Protein AF-A0A938QWW6-F1 (afdb_monomer)

Solvent-accessible surface area (backbone atoms only — not comparable to full-atom values): 6340 Å² total; per-residue (Å²): 90,54,30,43,31,40,43,86,91,42,80,44,62,39,37,46,46,67,54,58,85,91,48,40,60,87,80,38,59,50,35,16,35,21,96,85,28,74,26,78,40,65,67,55,9,35,54,70,57,69,30,48,76,81,39,59,20,37,68,69,51,74,54,69,50,81,55,83,92,39,83,44,59,39,43,30,25,38,31,88,82,66,73,69,48,50,39,25,40,41,95,90,44,76,29,66,38,70,66,52,44,46,69,77,55,66,66,76,79,87,125

Radius of gyration: 17.14 Å; Cα contacts (8 Å, |Δi|>4): 208; chains: 1; bounding box: 37×30×56 Å

Mean predicted aligned error: 4.86 Å

Secondary structure (DSSP, 8-state):
-EEEEEETTEEEEEEEE-PPTT--TTTS--EEEETTEEESSHHHHHHHTT-EEEEEEEEEEEEEEEETTEEEEEEEEE-SSSSS--EEEETTEEESSHHHHHHHSPPPP--

Nearest PDB structures (foldseek):
  7k7h-assembly1_B  TM=6.308E-01  e=5.335E+00  Salmonella enterica subsp. enterica serovar Typhi str. CT18
  8y0u-assembly1_5  TM=4.647E-01  e=1.970E+00  Saccharomyces cerevisiae
  8y0w-assembly1_5  TM=5.255E-01  e=3.426E+00  Homo sapiens
  4ldv-assembly1_A-2  TM=4.887E-01  e=5.959E+00  Arabidopsis thaliana
  6e7o-assembly1_A  TM=2.772E-01  e=6.657E+00  Homo sapiens

Foldseek 3Di:
DWKWFAAPNDIWIKDKDADDPPDHCVRPNIWIATPRQIGNDSVNNCVVSNTDPQFMWAWDDWDWDDDLNDIWTKTKTAGPPPRPAIWIDTPVGIDRDPVRVCVVDPHPDDD

Structure (mmCIF, N/CA/C/O backbone):
data_AF-A0A938QWW6-F1
#
_entry.id   AF-A0A938QWW6-F1
#
loop_
_atom_site.group_PDB
_atom_site.id
_atom_site.type_symbol
_atom_site.label_atom_id
_atom_site.label_alt_id
_atom_site.label_comp_id
_atom_site.label_asym_id
_atom_site.label_entity_id
_atom_site.label_seq_id
_atom_site.pdbx_PDB_ins_code
_atom_site.Cartn_x
_atom_site.Cartn_y
_atom_site.Cartn_z
_atom_site.occupancy
_atom_site.B_iso_or_equiv
_atom_site.auth_seq_id
_atom_site.auth_comp_id
_atom_site.auth_asym_id
_atom_site.auth_atom_id
_atom_site.pdbx_PDB_model_num
ATOM 1 N N . MET A 1 1 ? -7.517 5.997 6.812 1.00 86.94 1 MET A N 1
ATOM 2 C CA . MET A 1 1 ? -6.077 5.830 6.471 1.00 86.94 1 MET A CA 1
ATOM 3 C C . MET A 1 1 ? -5.879 4.471 5.803 1.00 86.94 1 MET A C 1
ATOM 5 O O . MET A 1 1 ? -6.762 3.639 5.949 1.00 86.94 1 MET A O 1
ATOM 9 N N . TRP A 1 2 ? -4.806 4.267 5.031 1.00 90.00 2 TRP A N 1
ATOM 10 C CA . TRP A 1 2 ? -4.626 3.083 4.179 1.00 90.00 2 TRP A CA 1
ATOM 11 C C . TRP A 1 2 ? -3.217 2.513 4.350 1.00 90.00 2 TRP A C 1
ATOM 13 O O . TRP A 1 2 ? -2.250 3.281 4.424 1.00 90.00 2 TRP A O 1
ATOM 23 N N . TRP A 1 3 ? -3.114 1.186 4.380 1.00 93.00 3 TRP A N 1
ATOM 24 C CA . TRP A 1 3 ? -1.856 0.443 4.430 1.00 93.00 3 TRP A CA 1
ATOM 25 C C . TRP A 1 3 ? -1.856 -0.665 3.390 1.00 93.00 3 TRP A C 1
ATOM 27 O O . TRP A 1 3 ? -2.910 -1.201 3.074 1.00 93.00 3 TRP A O 1
ATOM 37 N N . LEU A 1 4 ? -0.676 -1.021 2.904 1.00 93.88 4 LEU A N 1
ATOM 38 C CA . LEU A 1 4 ? -0.426 -2.172 2.055 1.00 93.88 4 LEU A CA 1
ATOM 39 C C . LEU A 1 4 ? 0.156 -3.305 2.906 1.00 93.88 4 LEU A C 1
ATOM 41 O O . LEU A 1 4 ? 1.102 -3.070 3.660 1.00 93.88 4 LEU A O 1
ATOM 45 N N . VAL A 1 5 ? -0.375 -4.512 2.764 1.00 92.81 5 VAL A N 1
ATOM 46 C CA . VAL A 1 5 ? 0.080 -5.722 3.464 1.00 92.81 5 VAL A CA 1
ATOM 47 C C . VAL A 1 5 ? 0.336 -6.845 2.462 1.00 92.81 5 VAL A C 1
ATOM 49 O O . VAL A 1 5 ? -0.289 -6.874 1.402 1.00 92.81 5 VAL A O 1
ATOM 52 N N . ASP A 1 6 ? 1.272 -7.741 2.776 1.00 89.25 6 ASP A N 1
ATOM 53 C CA . ASP A 1 6 ? 1.489 -8.973 2.014 1.00 89.25 6 ASP A CA 1
ATOM 54 C C . ASP A 1 6 ? 0.558 -10.092 2.518 1.00 89.25 6 ASP A C 1
ATOM 56 O O . ASP A 1 6 ? 0.607 -10.539 3.665 1.00 89.25 6 ASP A O 1
ATOM 60 N N . CYS A 1 7 ? -0.315 -10.544 1.633 1.00 89.00 7 CYS A N 1
ATOM 61 C CA . CYS A 1 7 ? -1.270 -11.616 1.825 1.00 89.00 7 CYS A CA 1
ATOM 62 C C . CYS A 1 7 ? -0.882 -12.800 0.932 1.00 89.00 7 CYS A C 1
ATOM 64 O O . CYS A 1 7 ? -1.429 -12.986 -0.155 1.00 89.00 7 CYS A O 1
ATOM 66 N N . ASN A 1 8 ? 0.050 -13.635 1.401 1.00 83.88 8 ASN A N 1
ATOM 67 C CA . ASN A 1 8 ? 0.474 -14.864 0.717 1.00 83.88 8 ASN A CA 1
ATOM 68 C C . ASN A 1 8 ? 1.042 -14.627 -0.700 1.00 83.88 8 ASN A C 1
ATOM 70 O O . ASN A 1 8 ? 0.746 -15.378 -1.632 1.00 83.88 8 ASN A O 1
ATOM 74 N N . GLY A 1 9 ? 1.873 -13.595 -0.867 1.00 82.06 9 GLY A N 1
ATOM 75 C CA . GLY A 1 9 ? 2.515 -13.255 -2.139 1.00 82.06 9 GLY A CA 1
ATOM 76 C C . GLY A 1 9 ? 1.681 -12.341 -3.039 1.00 82.06 9 GLY A C 1
ATOM 77 O O . GLY A 1 9 ? 2.066 -12.092 -4.183 1.00 82.06 9 GLY A O 1
ATOM 78 N N . ALA A 1 10 ? 0.554 -11.836 -2.538 1.00 87.50 10 ALA A N 1
ATOM 79 C CA . ALA A 1 10 ? -0.225 -10.767 -3.147 1.00 87.50 10 ALA A CA 1
ATOM 80 C C . ALA A 1 10 ? -0.272 -9.565 -2.199 1.00 87.50 10 ALA A C 1
ATOM 82 O O . ALA A 1 10 ? -0.242 -9.731 -0.986 1.00 87.50 10 ALA A O 1
ATOM 83 N N . PHE A 1 11 ? -0.355 -8.352 -2.741 1.00 90.94 11 PHE A N 1
ATOM 84 C CA . PHE A 1 11 ? -0.492 -7.154 -1.918 1.00 90.94 11 PHE A CA 1
ATOM 85 C C . PHE A 1 11 ? -1.950 -6.716 -1.834 1.00 90.94 11 PHE A C 1
ATOM 87 O O . PHE A 1 11 ? -2.580 -6.495 -2.868 1.00 90.94 11 PHE A O 1
ATOM 94 N N . ASP A 1 12 ? -2.438 -6.501 -0.616 1.00 93.62 12 ASP A N 1
ATOM 95 C CA . ASP A 1 12 ? -3.786 -6.000 -0.350 1.00 93.62 12 ASP A CA 1
ATOM 96 C C . ASP A 1 12 ? -3.772 -4.754 0.534 1.00 93.62 12 ASP A C 1
ATOM 98 O O . ASP A 1 12 ? -2.773 -4.420 1.176 1.00 93.62 12 ASP A O 1
ATOM 102 N N . GLU A 1 13 ? -4.893 -4.031 0.539 1.00 93.19 13 GLU A N 1
ATOM 103 C CA . GLU A 1 13 ? -5.033 -2.772 1.263 1.00 93.19 13 GLU A CA 1
ATOM 104 C C . GLU A 1 13 ? -5.870 -2.934 2.530 1.00 93.19 13 GLU A C 1
ATOM 106 O O . GLU A 1 13 ? -7.062 -3.228 2.459 1.00 93.19 13 GLU A O 1
ATOM 111 N N . VAL A 1 14 ? -5.274 -2.636 3.685 1.00 94.94 14 VAL A N 1
ATOM 112 C CA . VAL A 1 14 ? -6.025 -2.421 4.925 1.00 94.94 14 VAL A CA 1
ATOM 113 C C . VAL A 1 14 ? -6.513 -0.983 4.950 1.00 94.94 14 VAL A C 1
ATOM 115 O O . VAL A 1 14 ? -5.731 -0.046 4.752 1.00 94.94 14 VAL A O 1
ATOM 118 N N . ARG A 1 15 ? -7.794 -0.781 5.244 1.00 95.44 15 ARG A N 1
ATOM 119 C CA . ARG A 1 15 ? -8.422 0.543 5.282 1.00 95.44 15 ARG A CA 1
ATOM 120 C C . ARG A 1 15 ? -8.989 0.829 6.656 1.00 95.44 15 ARG A C 1
ATOM 122 O O . ARG A 1 15 ? -9.790 0.065 7.174 1.00 95.44 15 ARG A O 1
ATOM 129 N N . GLN A 1 16 ? -8.607 1.965 7.223 1.00 95.50 16 GLN A N 1
ATOM 130 C CA . GLN A 1 16 ? -9.248 2.528 8.405 1.00 95.50 16 GLN A CA 1
ATOM 131 C C . GLN A 1 16 ? -10.381 3.456 7.984 1.00 95.50 16 GLN A C 1
ATOM 133 O O . GLN A 1 16 ? -10.153 4.432 7.253 1.00 95.50 16 GLN A O 1
ATOM 138 N N . TYR A 1 17 ? -11.551 3.192 8.543 1.00 94.06 17 TYR A N 1
ATOM 139 C CA . TYR A 1 17 ? -12.746 4.009 8.460 1.00 94.06 17 TYR A CA 1
ATOM 140 C C . TYR A 1 17 ? -12.916 4.767 9.769 1.00 94.06 17 TYR A C 1
ATOM 142 O O . TYR A 1 17 ? -12.846 4.180 10.845 1.00 94.06 17 TYR A O 1
ATOM 150 N N . SER A 1 18 ? -13.125 6.074 9.665 1.00 92.81 18 SER A N 1
ATOM 151 C CA . SER A 1 18 ? -13.395 6.959 10.797 1.00 92.81 18 SER A CA 1
ATOM 152 C C . SER A 1 18 ? -14.802 7.536 10.652 1.00 92.81 18 SER A C 1
ATOM 154 O O . SER A 1 18 ? -15.277 7.687 9.519 1.00 92.81 18 SER A O 1
ATOM 156 N N . PRO A 1 19 ? -15.473 7.865 11.764 1.00 90.31 19 PRO A N 1
ATOM 157 C CA . PRO A 1 19 ? -16.781 8.494 11.712 1.00 90.31 19 PRO A CA 1
ATOM 158 C C . PRO A 1 19 ? -16.714 9.828 10.965 1.00 90.31 19 PRO A C 1
ATOM 160 O O . PRO A 1 19 ? -15.738 10.576 11.050 1.00 90.31 19 PRO A O 1
ATOM 163 N N . LEU A 1 20 ? -17.776 10.121 10.215 1.00 88.56 20 LEU A N 1
ATOM 164 C CA . LEU A 1 20 ? -17.968 11.418 9.578 1.00 88.56 20 LEU A CA 1
ATOM 165 C C . LEU A 1 20 ? -18.890 12.284 10.448 1.00 88.56 20 LEU A C 1
ATOM 167 O O . LEU A 1 20 ? -19.841 11.753 11.030 1.00 88.56 20 LEU A O 1
ATOM 171 N N . PRO A 1 21 ? -18.678 13.613 10.494 1.00 88.25 21 PRO A N 1
ATOM 172 C CA . PRO A 1 21 ? -19.579 14.517 11.197 1.00 88.25 21 PRO A CA 1
ATOM 173 C C . PRO A 1 21 ? -21.049 14.309 10.778 1.00 88.25 21 PRO A C 1
ATOM 175 O O . PRO A 1 21 ? -21.319 14.126 9.587 1.00 88.25 21 PRO A O 1
ATOM 178 N N . PRO A 1 22 ? -22.012 14.359 11.721 1.00 92.19 22 PRO A N 1
ATOM 179 C CA . PRO A 1 22 ? -21.860 14.795 13.113 1.00 92.19 22 PRO A CA 1
ATOM 180 C C . PRO A 1 22 ? -21.423 13.696 14.097 1.00 92.19 22 PRO A C 1
ATOM 182 O O . PRO A 1 22 ? -21.326 13.985 15.286 1.00 92.19 22 PRO A O 1
ATOM 185 N N . LEU A 1 23 ? -21.191 12.462 13.638 1.00 90.06 23 LEU A N 1
ATOM 186 C CA . LEU A 1 23 ? -20.773 11.362 14.509 1.00 90.06 23 LEU A CA 1
ATOM 187 C C . LEU A 1 23 ? -19.340 11.576 14.997 1.00 90.06 23 LEU A C 1
ATOM 189 O O . LEU A 1 23 ? -18.486 12.083 14.265 1.00 90.06 23 LEU A O 1
ATOM 193 N N . THR A 1 24 ? -19.086 11.164 16.232 1.00 91.50 24 THR A N 1
ATOM 194 C CA . THR A 1 24 ? -17.759 11.179 16.849 1.00 91.50 24 THR A CA 1
ATOM 195 C C . THR A 1 24 ? -17.234 9.760 17.051 1.00 91.50 24 THR A C 1
ATOM 197 O O . THR A 1 24 ? -17.987 8.790 16.952 1.00 91.50 24 THR A O 1
ATOM 200 N N . ASP A 1 25 ? -15.952 9.630 17.399 1.00 88.31 25 ASP A N 1
ATOM 201 C CA . ASP A 1 25 ? -15.342 8.337 17.749 1.00 88.31 25 ASP A CA 1
ATOM 202 C C . ASP A 1 25 ? -16.038 7.655 18.942 1.00 88.31 25 ASP A C 1
ATOM 204 O O . ASP A 1 25 ? -15.959 6.438 19.081 1.00 88.31 25 ASP A O 1
ATOM 208 N N . ALA A 1 26 ? -16.742 8.411 19.794 1.00 91.00 26 ALA A N 1
ATOM 209 C CA . ALA A 1 26 ? -17.532 7.845 20.885 1.00 91.00 26 ALA A CA 1
ATOM 210 C C . ALA A 1 26 ? -18.828 7.177 20.389 1.00 91.00 26 ALA A C 1
ATOM 212 O O . ALA A 1 26 ? -19.273 6.197 20.983 1.00 91.00 26 ALA A O 1
ATOM 213 N N . ASP A 1 27 ? -19.417 7.693 19.306 1.00 92.38 27 ASP A N 1
ATOM 214 C CA . ASP A 1 27 ? -20.654 7.170 18.714 1.00 92.38 27 ASP A CA 1
ATOM 215 C C . ASP A 1 27 ? -20.371 6.005 17.760 1.00 92.38 27 ASP A C 1
ATOM 217 O O . ASP A 1 27 ? -21.132 5.041 17.685 1.00 92.38 27 ASP A O 1
ATOM 221 N N . CYS A 1 28 ? -19.273 6.109 17.010 1.00 89.94 28 CYS A N 1
ATOM 222 C CA . CYS A 1 28 ? -18.838 5.119 16.039 1.00 89.94 28 CYS A CA 1
ATOM 223 C C . CYS A 1 28 ? -17.304 5.085 16.020 1.00 89.94 28 CYS A C 1
ATOM 225 O O . CYS A 1 28 ? -16.691 5.825 15.247 1.00 89.94 28 CYS A O 1
ATOM 227 N N . PRO A 1 29 ? -16.679 4.240 16.860 1.00 91.81 29 PRO A N 1
ATOM 228 C CA . PRO A 1 29 ? -15.231 4.101 16.886 1.00 91.81 29 PRO A CA 1
ATOM 229 C C . PRO A 1 29 ? -14.678 3.756 15.499 1.00 91.81 29 PRO A C 1
ATOM 231 O O . PRO A 1 29 ? -15.344 3.044 14.736 1.00 91.81 29 PRO A O 1
ATOM 234 N N . PRO A 1 30 ? -13.461 4.216 15.160 1.00 94.12 30 PRO A N 1
ATOM 235 C CA . PRO A 1 30 ? -12.815 3.800 13.932 1.00 94.12 30 PRO A CA 1
ATOM 236 C C . PRO A 1 30 ? -12.687 2.279 13.859 1.00 94.12 30 PRO A C 1
ATOM 238 O O . PRO A 1 30 ? -12.398 1.623 14.859 1.00 94.12 30 PRO A O 1
ATOM 241 N N . TYR A 1 31 ? -12.853 1.730 12.663 1.00 95.44 31 TYR A N 1
ATOM 242 C CA . TYR A 1 31 ? -12.658 0.308 12.403 1.00 95.44 31 TYR A CA 1
ATOM 243 C C . TYR A 1 31 ? -11.776 0.111 11.176 1.00 95.44 31 TYR A C 1
ATOM 245 O O . TYR A 1 31 ? -11.581 1.020 10.364 1.00 95.44 31 TYR A O 1
ATOM 253 N N . TYR A 1 32 ? -11.231 -1.090 11.060 1.00 96.75 32 TYR A N 1
ATOM 254 C CA . TYR A 1 32 ? -10.325 -1.494 10.001 1.00 96.75 32 TYR A CA 1
ATOM 255 C C . TYR A 1 32 ? -10.977 -2.585 9.167 1.00 96.75 32 TYR A C 1
ATOM 257 O O . TYR A 1 32 ? -11.693 -3.430 9.699 1.00 96.75 32 TYR A O 1
ATOM 265 N N . GLU A 1 33 ? -10.734 -2.547 7.865 1.00 96.69 33 GLU A N 1
ATOM 266 C CA . GLU A 1 33 ? -11.22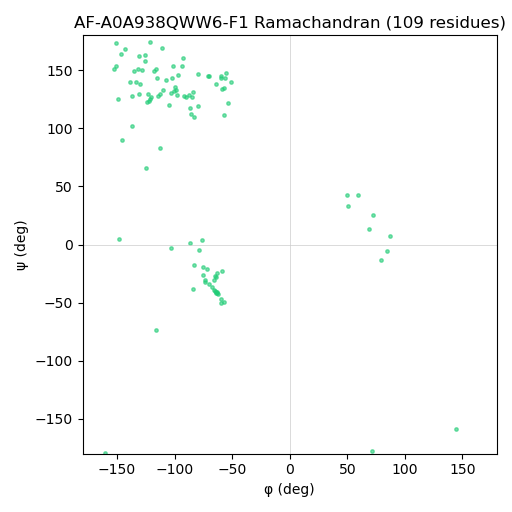1 -3.534 6.912 1.00 96.69 33 GLU A CA 1
ATOM 267 C C . GLU A 1 33 ? -10.075 -4.034 6.038 1.00 96.69 33 GLU A C 1
ATOM 269 O O . GLU A 1 33 ? -9.234 -3.242 5.603 1.00 96.69 33 GLU A O 1
ATOM 274 N N . LEU A 1 34 ? -10.057 -5.343 5.800 1.00 95.88 34 LEU A N 1
ATOM 275 C CA . LEU A 1 34 ? -9.196 -6.006 4.828 1.00 95.88 34 LEU A CA 1
ATOM 276 C C . LEU A 1 34 ? -9.916 -7.245 4.288 1.00 95.88 34 LEU A C 1
ATOM 278 O O . LEU A 1 34 ? -10.310 -8.107 5.068 1.00 95.88 34 LEU A O 1
ATOM 282 N N . GLN A 1 35 ? -10.068 -7.354 2.965 1.00 93.31 35 GLN A N 1
ATOM 283 C CA . GLN A 1 35 ? -10.706 -8.505 2.301 1.00 93.31 35 GLN A CA 1
ATOM 284 C C . GLN A 1 35 ? -12.088 -8.889 2.891 1.00 93.31 35 GLN A C 1
ATOM 286 O O . GLN A 1 35 ? -12.475 -10.056 2.922 1.00 93.31 35 GLN A O 1
ATOM 291 N N . GLY A 1 36 ? -12.855 -7.910 3.373 1.00 92.31 36 GLY A N 1
ATOM 292 C CA . GLY A 1 36 ? -14.153 -8.093 4.025 1.00 92.31 36 GLY A CA 1
ATOM 293 C C . GLY A 1 36 ? -14.094 -8.409 5.525 1.00 92.31 36 GLY A C 1
ATOM 294 O O . GLY A 1 36 ? -15.144 -8.438 6.171 1.00 92.31 36 GLY A O 1
ATOM 295 N N . ALA A 1 37 ? -12.909 -8.613 6.105 1.00 93.69 37 ALA A N 1
ATOM 296 C CA . ALA A 1 37 ? -12.733 -8.781 7.542 1.00 93.69 37 ALA A CA 1
ATOM 297 C C . ALA A 1 37 ? -12.742 -7.416 8.243 1.00 93.69 37 ALA A C 1
ATOM 299 O O . ALA A 1 37 ? -11.890 -6.572 7.975 1.00 93.69 37 ALA A O 1
ATOM 300 N N . LEU A 1 38 ? -13.702 -7.208 9.149 1.00 95.56 38 LEU A N 1
ATOM 301 C CA . LEU A 1 38 ? -13.826 -5.990 9.953 1.00 95.56 38 LEU A CA 1
ATOM 302 C C . LEU A 1 38 ? -13.240 -6.206 11.350 1.00 95.56 38 LEU A C 1
ATOM 304 O O . LEU A 1 38 ? -13.575 -7.194 12.006 1.00 95.56 38 LEU A O 1
ATOM 308 N N . ALA A 1 39 ? -12.423 -5.268 11.829 1.00 96.56 39 ALA A N 1
ATOM 309 C CA . ALA A 1 39 ? -11.824 -5.337 13.161 1.00 96.56 39 ALA A CA 1
ATOM 310 C C . ALA A 1 39 ? -11.644 -3.961 13.820 1.00 96.56 39 ALA A C 1
ATOM 312 O O . ALA A 1 39 ? -11.694 -2.920 13.162 1.00 96.56 39 ALA A O 1
ATOM 313 N N . ALA A 1 40 ? -11.421 -3.956 15.137 1.00 95.06 40 ALA A N 1
ATOM 314 C CA . ALA A 1 40 ? -11.183 -2.733 15.905 1.00 95.06 40 ALA A CA 1
ATOM 315 C C . ALA A 1 40 ? -9.767 -2.180 15.687 1.00 95.06 40 ALA A C 1
ATOM 317 O O . ALA A 1 40 ? -9.539 -0.976 15.806 1.00 95.06 40 ALA A O 1
ATOM 318 N N . THR A 1 41 ? -8.815 -3.046 15.340 1.00 94.44 41 THR A N 1
ATOM 319 C CA . THR A 1 41 ? -7.428 -2.667 15.062 1.00 94.44 41 THR A CA 1
ATOM 320 C C . THR A 1 41 ? -6.968 -3.152 13.689 1.00 94.44 41 THR A C 1
ATOM 322 O O . THR A 1 41 ? -7.511 -4.100 13.120 1.00 94.44 41 THR A O 1
ATOM 325 N N . ARG A 1 42 ? -5.929 -2.498 13.156 1.00 93.38 42 ARG A N 1
ATOM 326 C CA . ARG A 1 42 ? -5.291 -2.871 11.887 1.00 93.38 42 ARG A CA 1
ATOM 327 C C . ARG A 1 42 ? -4.797 -4.318 11.910 1.00 93.38 42 ARG A C 1
ATOM 329 O O . ARG A 1 42 ? -5.071 -5.070 10.983 1.00 93.38 42 ARG A O 1
ATOM 336 N N . ASP A 1 43 ? -4.076 -4.689 12.962 1.00 92.88 43 ASP A N 1
ATOM 337 C CA . ASP A 1 43 ? -3.400 -5.985 13.038 1.00 92.88 43 ASP A CA 1
ATOM 338 C C . ASP A 1 43 ? -4.411 -7.132 13.196 1.00 92.88 43 ASP A C 1
ATOM 340 O O . ASP A 1 43 ? -4.238 -8.191 12.600 1.00 92.88 43 ASP A O 1
ATOM 344 N N . GLU A 1 44 ? -5.525 -6.905 13.902 1.00 95.06 44 GLU A N 1
ATOM 345 C CA . GLU A 1 44 ? -6.636 -7.864 13.945 1.00 95.06 44 GLU A CA 1
ATOM 346 C C . GLU A 1 44 ? -7.269 -8.078 12.565 1.00 95.06 44 GLU A C 1
ATOM 348 O O . GLU A 1 44 ? -7.567 -9.218 12.217 1.00 95.06 44 GLU A O 1
ATOM 353 N N . ALA A 1 45 ? -7.449 -7.020 11.762 1.00 95.44 45 ALA A N 1
ATOM 354 C CA . ALA A 1 45 ? -7.974 -7.155 10.400 1.00 95.44 45 ALA A CA 1
ATOM 355 C C . ALA A 1 45 ? -7.020 -7.969 9.507 1.00 95.44 45 ALA A C 1
ATOM 357 O O . ALA A 1 45 ? -7.468 -8.836 8.759 1.00 95.44 45 ALA A O 1
ATOM 358 N N . ILE A 1 46 ? -5.706 -7.741 9.634 1.00 93.81 46 ILE A N 1
ATOM 359 C CA . ILE A 1 46 ? -4.657 -8.495 8.926 1.00 93.81 46 ILE A CA 1
ATOM 360 C C . ILE A 1 46 ? -4.714 -9.985 9.275 1.00 93.81 46 ILE A C 1
ATOM 362 O O . ILE A 1 46 ? -4.766 -10.832 8.382 1.00 93.81 46 ILE A O 1
ATOM 366 N N . VAL A 1 47 ? -4.750 -10.307 10.571 1.00 93.56 47 VAL A N 1
ATOM 367 C CA . VAL A 1 47 ? -4.820 -11.694 11.049 1.00 93.56 47 VAL A CA 1
ATOM 368 C C . VAL A 1 47 ? -6.129 -12.359 10.617 1.00 93.56 47 VAL A C 1
ATOM 370 O O . VAL A 1 47 ? -6.114 -13.507 10.175 1.00 93.56 47 VAL A O 1
ATOM 373 N N . ALA A 1 48 ? -7.257 -11.649 10.700 1.00 93.00 48 ALA A N 1
ATOM 374 C CA . ALA A 1 48 ? -8.564 -12.171 10.307 1.00 93.00 48 ALA A CA 1
ATOM 375 C C . ALA A 1 48 ? -8.668 -12.464 8.800 1.00 93.00 48 ALA A C 1
ATOM 377 O O . ALA A 1 48 ? -9.362 -13.404 8.416 1.00 93.00 48 ALA A O 1
ATOM 378 N N . ALA A 1 49 ? -7.954 -11.709 7.961 1.00 91.31 49 ALA A N 1
ATOM 379 C CA . ALA A 1 49 ? -7.846 -11.966 6.524 1.00 91.31 49 ALA A CA 1
ATOM 380 C C . ALA A 1 49 ? -6.845 -13.088 6.171 1.00 91.31 49 ALA A C 1
ATOM 382 O O . ALA A 1 49 ? -6.733 -13.474 5.011 1.00 91.31 49 ALA A O 1
ATOM 383 N N . GLY A 1 50 ? -6.114 -13.636 7.151 1.00 90.69 50 GLY A N 1
ATOM 384 C CA . GLY A 1 50 ? -5.117 -14.686 6.915 1.00 90.69 50 GLY A CA 1
ATOM 385 C C . GLY A 1 50 ? -3.849 -14.190 6.212 1.00 90.69 50 GLY A C 1
ATOM 386 O O . GLY A 1 50 ? -3.184 -14.969 5.524 1.00 90.69 50 GLY A O 1
ATOM 387 N N . CYS A 1 51 ? -3.533 -12.903 6.361 1.00 90.38 51 CYS A N 1
ATOM 388 C CA . CYS A 1 51 ? -2.346 -12.279 5.788 1.00 90.38 51 CYS A CA 1
ATOM 389 C C . CYS A 1 51 ? -1.164 -12.298 6.762 1.00 90.38 51 CYS A C 1
ATOM 391 O O . CYS A 1 51 ? -1.341 -12.425 7.977 1.00 90.38 51 CYS A O 1
ATOM 393 N N . ASP A 1 52 ? 0.048 -12.136 6.227 1.00 80.94 52 ASP A N 1
ATOM 394 C CA . ASP A 1 52 ? 1.246 -11.994 7.044 1.00 80.94 52 ASP A CA 1
ATOM 395 C C . ASP A 1 52 ? 1.424 -10.524 7.449 1.00 80.94 52 ASP A C 1
ATOM 397 O O . ASP A 1 52 ? 1.688 -9.643 6.631 1.00 80.94 52 ASP A O 1
ATOM 401 N N . GLY A 1 53 ? 1.274 -10.251 8.745 1.00 82.75 53 GLY A N 1
ATOM 402 C CA . GLY A 1 53 ? 1.485 -8.925 9.324 1.00 82.75 53 GLY A CA 1
ATOM 403 C C . GLY A 1 53 ? 2.954 -8.537 9.493 1.00 82.75 53 GLY A C 1
ATOM 404 O O . GLY A 1 53 ? 3.222 -7.473 10.044 1.00 82.75 53 GLY A O 1
ATOM 405 N N . SER A 1 54 ? 3.905 -9.368 9.050 1.00 83.56 54 SER A N 1
ATOM 406 C CA . SER A 1 54 ? 5.344 -9.086 9.144 1.00 83.56 54 SER A CA 1
ATOM 407 C C . SER A 1 54 ? 5.777 -7.854 8.347 1.00 83.56 54 SER A C 1
ATOM 409 O O . SER A 1 54 ? 6.788 -7.230 8.669 1.00 83.56 54 SER A O 1
ATOM 411 N N . CYS A 1 55 ? 5.008 -7.488 7.318 1.00 86.94 55 CYS A N 1
ATOM 412 C CA . CYS A 1 55 ? 5.320 -6.381 6.435 1.00 86.94 55 CYS A CA 1
ATOM 413 C C . CYS A 1 55 ? 4.075 -5.543 6.132 1.00 86.94 55 CYS A C 1
ATOM 415 O O . CYS A 1 55 ? 3.250 -5.884 5.281 1.00 86.94 55 CYS A O 1
ATOM 417 N N .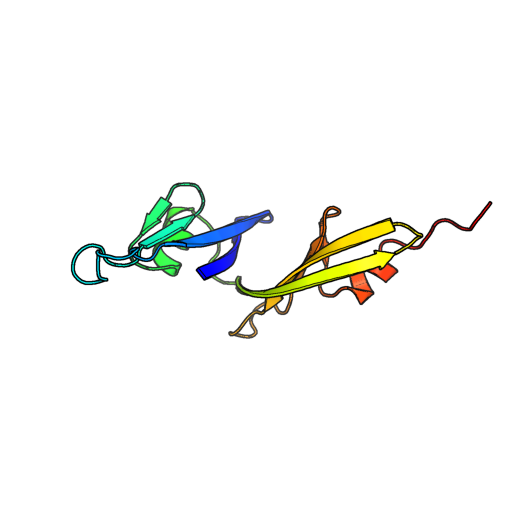 VAL A 1 56 ? 3.973 -4.402 6.812 1.00 91.19 56 VAL A N 1
ATOM 418 C CA . VAL A 1 56 ? 2.870 -3.451 6.660 1.00 91.19 56 VAL A CA 1
ATOM 419 C C . VAL A 1 56 ? 3.436 -2.093 6.271 1.00 91.19 56 VAL A C 1
ATOM 421 O O . VAL A 1 56 ? 4.250 -1.519 6.986 1.00 91.19 56 VAL A O 1
ATOM 424 N N . ARG A 1 57 ? 2.983 -1.548 5.141 1.00 92.94 57 ARG A N 1
ATOM 425 C CA . ARG A 1 57 ? 3.454 -0.260 4.619 1.00 92.94 57 ARG A CA 1
ATOM 426 C C . ARG A 1 57 ? 2.337 0.765 4.644 1.00 92.94 57 ARG A C 1
ATOM 428 O O . ARG A 1 57 ? 1.262 0.522 4.108 1.00 92.94 57 ARG A O 1
ATOM 435 N N . ARG A 1 58 ? 2.565 1.934 5.225 1.00 93.00 58 ARG A N 1
ATOM 436 C CA . ARG A 1 58 ? 1.615 3.048 5.195 1.00 93.00 58 ARG A CA 1
ATOM 437 C C . ARG A 1 58 ? 1.700 3.772 3.856 1.00 93.00 58 ARG A C 1
ATOM 439 O O . ARG A 1 58 ? 2.776 3.884 3.273 1.00 93.00 58 ARG A O 1
ATOM 446 N N . VAL A 1 59 ? 0.574 4.294 3.370 1.00 92.06 59 VAL A N 1
ATOM 447 C CA . VAL A 1 59 ? 0.596 5.178 2.197 1.00 92.06 59 VAL A CA 1
ATOM 448 C C . VAL A 1 59 ? 1.486 6.399 2.467 1.00 92.06 59 VAL A C 1
ATOM 450 O O . VAL A 1 59 ? 1.400 7.022 3.529 1.00 92.06 59 VAL A O 1
ATOM 453 N N . ASP A 1 60 ? 2.349 6.724 1.510 1.00 93.12 60 ASP A N 1
ATOM 454 C CA . ASP A 1 60 ? 3.303 7.827 1.612 1.00 93.12 60 ASP A CA 1
ATOM 455 C C . ASP A 1 60 ? 3.017 8.900 0.563 1.00 93.12 60 ASP A C 1
ATOM 457 O O . ASP A 1 60 ? 2.461 9.953 0.870 1.00 93.12 60 ASP A O 1
ATOM 461 N N . THR A 1 61 ? 3.344 8.606 -0.695 1.00 92.81 61 THR A N 1
ATOM 462 C CA . THR A 1 61 ? 3.283 9.578 -1.785 1.00 92.81 61 THR A CA 1
ATOM 463 C C . THR A 1 61 ? 2.549 8.981 -2.971 1.00 92.81 61 THR A C 1
ATOM 465 O O . THR A 1 61 ? 2.926 7.918 -3.452 1.00 92.81 61 THR A O 1
ATOM 468 N N . ALA A 1 62 ? 1.565 9.703 -3.499 1.00 94.69 62 ALA A N 1
ATOM 469 C CA . ALA A 1 62 ? 0.947 9.407 -4.786 1.00 94.69 62 ALA A CA 1
ATOM 470 C C . ALA A 1 62 ? 1.385 10.447 -5.820 1.00 94.69 62 ALA A C 1
ATOM 472 O O . ALA A 1 62 ? 1.517 11.636 -5.511 1.00 94.69 62 ALA A O 1
ATOM 473 N N . GLY A 1 63 ? 1.621 10.018 -7.054 1.00 96.25 63 GLY A N 1
ATOM 474 C CA . GLY A 1 63 ? 2.177 10.893 -8.072 1.00 96.25 63 GLY A CA 1
ATOM 475 C C . GLY A 1 63 ? 1.962 10.410 -9.493 1.00 96.25 63 GLY A C 1
ATOM 476 O O . GLY A 1 63 ? 1.331 9.394 -9.772 1.00 96.25 63 GLY A O 1
ATOM 477 N N . SER A 1 64 ? 2.480 11.195 -10.433 1.00 97.12 64 SER A N 1
ATOM 478 C CA . SER A 1 64 ? 2.552 10.784 -11.830 1.00 97.12 64 SER A CA 1
ATOM 479 C C . SER A 1 64 ? 3.708 11.470 -12.542 1.00 97.12 64 SER A C 1
ATOM 481 O O . SER A 1 64 ? 4.062 12.598 -12.205 1.00 97.12 64 SER A O 1
ATOM 483 N N . PHE A 1 65 ? 4.265 10.811 -13.551 1.00 95.19 65 PHE A N 1
ATOM 484 C CA . PHE A 1 65 ? 5.367 11.326 -14.363 1.00 95.19 65 PHE A CA 1
ATOM 485 C C . PHE A 1 65 ? 5.201 10.905 -15.829 1.00 95.19 65 PHE A C 1
ATOM 487 O O . PHE A 1 65 ? 4.325 10.101 -16.157 1.00 95.19 65 PHE A O 1
ATOM 494 N N . ARG A 1 66 ? 5.989 11.492 -16.739 1.00 95.69 66 ARG A N 1
ATOM 495 C CA . ARG A 1 66 ? 6.021 11.064 -18.146 1.00 95.69 66 ARG A CA 1
ATOM 496 C C . ARG A 1 66 ? 7.117 10.021 -18.347 1.00 95.69 66 ARG A C 1
ATOM 498 O O . ARG A 1 66 ? 8.267 10.296 -18.032 1.00 95.69 66 ARG A O 1
ATOM 505 N N . HIS A 1 67 ? 6.756 8.886 -18.938 1.00 94.75 67 HIS A N 1
ATOM 506 C CA . HIS A 1 67 ? 7.667 7.814 -19.337 1.00 94.75 67 HIS A CA 1
ATOM 507 C C . HIS A 1 67 ? 7.285 7.313 -20.728 1.00 94.75 67 HIS A C 1
ATOM 509 O O . HIS A 1 67 ? 6.114 7.018 -20.976 1.00 94.75 67 HIS A O 1
ATOM 515 N N . CYS A 1 68 ? 8.249 7.271 -21.650 1.00 93.50 68 CYS A N 1
ATOM 516 C CA . CYS A 1 68 ? 8.041 6.868 -23.049 1.00 93.50 68 CYS A CA 1
ATOM 517 C C . CYS A 1 68 ? 6.860 7.584 -23.738 1.00 93.50 68 CYS A C 1
ATOM 519 O O . CYS A 1 68 ? 6.033 6.968 -24.404 1.00 93.50 68 CYS A O 1
ATOM 521 N N . GLY A 1 69 ? 6.726 8.896 -23.518 1.00 93.94 69 GLY A N 1
ATOM 522 C CA . GLY A 1 69 ? 5.659 9.721 -24.102 1.00 93.94 69 GLY A CA 1
ATOM 523 C C . GLY A 1 69 ? 4.289 9.628 -23.410 1.00 93.94 69 GLY A C 1
ATOM 524 O O . GLY A 1 69 ? 3.456 10.513 -23.616 1.00 93.94 69 GLY A O 1
ATOM 525 N N . ALA A 1 70 ? 4.068 8.645 -22.533 1.00 93.50 70 ALA A N 1
ATOM 526 C CA . ALA A 1 70 ? 2.820 8.452 -21.795 1.00 93.50 70 ALA A CA 1
ATOM 527 C C . ALA A 1 70 ? 2.917 8.957 -20.345 1.00 93.50 70 ALA A C 1
ATOM 529 O O . ALA A 1 70 ? 3.996 8.991 -19.755 1.00 93.50 70 ALA A O 1
ATOM 530 N N . ARG A 1 71 ? 1.782 9.349 -19.747 1.00 96.25 71 ARG A N 1
ATOM 531 C CA . ARG A 1 71 ? 1.704 9.667 -18.311 1.00 96.25 71 ARG A CA 1
ATOM 532 C C . ARG A 1 71 ? 1.486 8.375 -17.523 1.00 96.25 71 ARG A C 1
ATOM 534 O O . ARG A 1 71 ? 0.546 7.645 -17.816 1.00 96.25 71 ARG A O 1
ATOM 541 N N . ARG A 1 72 ? 2.328 8.121 -16.524 1.00 96.19 72 ARG A N 1
ATOM 542 C CA . ARG A 1 72 ? 2.244 6.975 -15.608 1.00 96.19 72 ARG A CA 1
ATOM 543 C C . ARG A 1 72 ? 1.920 7.480 -14.208 1.00 96.19 72 ARG A C 1
ATOM 545 O O . ARG A 1 72 ? 2.552 8.435 -13.759 1.00 96.19 72 ARG A O 1
ATOM 552 N N . GLY A 1 73 ? 0.914 6.894 -13.567 1.00 97.12 73 GLY A N 1
ATOM 553 C CA . GLY A 1 73 ? 0.576 7.145 -12.164 1.00 97.12 73 GLY A CA 1
ATOM 554 C C . GLY A 1 73 ? 1.252 6.125 -11.255 1.00 97.12 73 GLY A C 1
ATOM 555 O O . GLY A 1 73 ? 1.552 5.021 -11.706 1.00 97.12 73 GLY A O 1
ATOM 556 N N . PHE A 1 74 ? 1.491 6.502 -10.004 1.00 96.94 74 PHE A N 1
ATOM 557 C CA . PHE A 1 74 ? 2.027 5.597 -8.997 1.00 96.94 74 PHE A CA 1
ATOM 558 C C . PHE A 1 74 ? 1.572 5.975 -7.590 1.00 96.94 74 PHE A C 1
ATOM 560 O O . PHE A 1 74 ? 1.358 7.154 -7.303 1.00 96.94 74 PHE A O 1
ATOM 567 N N . ASP A 1 75 ? 1.525 4.974 -6.717 1.00 96.12 75 ASP A N 1
ATOM 568 C CA . ASP A 1 75 ? 1.338 5.130 -5.276 1.00 96.12 75 ASP A CA 1
ATOM 569 C C . ASP A 1 75 ? 2.504 4.459 -4.557 1.00 96.12 75 ASP A C 1
ATOM 571 O O . ASP A 1 75 ? 2.750 3.272 -4.749 1.00 96.12 75 ASP A O 1
ATOM 575 N N . CYS A 1 76 ? 3.236 5.198 -3.737 1.00 95.50 76 CYS A N 1
ATOM 576 C CA . CYS A 1 76 ? 4.309 4.664 -2.918 1.00 95.50 76 CYS A CA 1
ATOM 577 C C . CYS A 1 76 ? 3.865 4.503 -1.470 1.00 95.50 76 CYS A C 1
ATOM 579 O O . CYS A 1 76 ? 3.151 5.336 -0.909 1.00 95.50 76 CYS A O 1
ATOM 581 N N . TYR A 1 77 ? 4.364 3.434 -0.871 1.00 94.88 77 TYR A N 1
ATOM 582 C CA . TYR A 1 77 ? 4.083 3.009 0.480 1.00 94.88 77 TYR A CA 1
ATOM 583 C C . TYR A 1 77 ? 5.407 2.908 1.229 1.00 94.88 77 TYR A C 1
ATOM 585 O O . TYR A 1 77 ? 6.364 2.299 0.736 1.00 94.88 77 TYR A O 1
ATOM 593 N N . LEU A 1 78 ? 5.461 3.531 2.400 1.00 92.00 78 LEU A N 1
ATOM 594 C CA . LEU A 1 78 ? 6.605 3.480 3.293 1.00 92.00 78 LEU A CA 1
ATOM 595 C C . LEU A 1 78 ? 6.342 2.473 4.395 1.00 92.00 78 LEU A C 1
ATOM 597 O O . LEU A 1 78 ? 5.275 2.428 5.001 1.00 92.00 78 LEU A O 1
ATOM 601 N N . ASP A 1 79 ? 7.355 1.676 4.645 1.00 87.00 79 ASP A N 1
ATOM 602 C CA . ASP A 1 79 ? 7.444 0.862 5.832 1.00 87.00 79 ASP A CA 1
ATOM 603 C C . ASP A 1 79 ? 7.993 1.728 6.972 1.00 87.00 79 ASP A C 1
ATOM 605 O O . ASP A 1 79 ? 9.154 2.142 6.935 1.00 87.00 79 ASP A O 1
ATOM 609 N N . ASP A 1 80 ? 7.136 2.046 7.941 1.00 73.81 80 ASP A N 1
ATOM 610 C CA . ASP A 1 80 ? 7.519 2.858 9.099 1.00 73.81 80 ASP A CA 1
ATOM 611 C C . ASP A 1 80 ? 8.429 2.056 10.068 1.00 73.81 80 ASP A C 1
ATOM 613 O O . ASP A 1 80 ? 9.203 2.660 10.813 1.00 73.81 80 ASP A O 1
ATOM 617 N N . ASP A 1 81 ? 8.397 0.715 10.015 1.00 77.06 81 ASP A N 1
ATOM 618 C CA . ASP A 1 81 ? 9.079 -0.199 10.950 1.00 77.06 81 ASP A CA 1
ATOM 619 C C . ASP A 1 81 ? 10.372 -0.824 10.373 1.00 77.06 81 ASP A C 1
ATOM 621 O O . ASP A 1 81 ? 11.091 -1.560 11.061 1.00 77.06 81 ASP A O 1
ATOM 625 N N . GLY A 1 82 ? 10.693 -0.531 9.108 1.00 75.69 82 GLY A N 1
ATOM 626 C CA . GLY A 1 82 ? 11.936 -0.918 8.425 1.00 75.69 82 GLY A CA 1
ATOM 627 C C . GLY A 1 82 ? 12.112 -2.417 8.125 1.00 75.69 82 GLY A C 1
ATOM 628 O O . GLY A 1 82 ? 13.223 -2.837 7.802 1.00 75.69 82 GLY A O 1
ATOM 629 N N . GLN A 1 83 ? 11.056 -3.223 8.232 1.00 76.94 83 GLN A N 1
ATOM 630 C CA . GLN A 1 83 ? 11.039 -4.670 7.985 1.00 76.94 83 GLN A CA 1
ATOM 631 C C . GLN A 1 83 ? 11.114 -5.084 6.505 1.00 76.94 83 GLN A C 1
ATOM 633 O O . GLN A 1 83 ? 11.631 -6.151 6.180 1.00 76.94 83 GLN A O 1
ATOM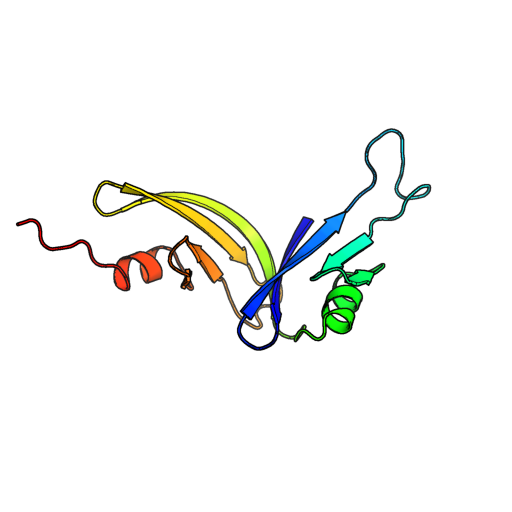 638 N N . CYS A 1 84 ? 10.585 -4.283 5.588 1.00 85.19 84 CYS A N 1
ATOM 639 C CA . CYS A 1 84 ? 10.381 -4.666 4.196 1.00 85.19 84 CYS A CA 1
ATOM 640 C C . CYS A 1 84 ? 10.493 -3.516 3.184 1.00 85.19 84 CYS A C 1
ATOM 642 O O . CYS A 1 84 ? 10.287 -3.725 1.983 1.00 85.19 84 CYS A O 1
ATOM 644 N N . GLY A 1 85 ? 10.855 -2.318 3.646 1.00 88.62 85 GLY A N 1
ATOM 645 C CA . GLY A 1 85 ? 11.263 -1.198 2.803 1.00 88.62 85 GLY A CA 1
ATOM 646 C C . GLY A 1 85 ? 10.127 -0.552 2.007 1.00 88.62 85 GLY A C 1
ATOM 647 O O . GLY A 1 85 ? 8.955 -0.913 2.115 1.00 88.62 85 GLY A O 1
ATOM 648 N N . ARG A 1 86 ? 10.484 0.443 1.191 1.00 92.06 86 ARG A N 1
ATOM 649 C CA . ARG A 1 86 ? 9.538 1.163 0.330 1.00 92.06 86 ARG A CA 1
ATOM 650 C C . ARG A 1 86 ? 9.063 0.278 -0.821 1.00 92.06 86 ARG A C 1
ATOM 652 O O . ARG A 1 86 ? 9.838 -0.493 -1.380 1.00 92.06 86 ARG A O 1
ATOM 659 N N . LEU A 1 87 ? 7.805 0.452 -1.209 1.00 94.81 87 LEU A N 1
ATOM 660 C CA . LEU A 1 87 ? 7.246 -0.158 -2.410 1.00 94.81 87 LEU A CA 1
ATOM 661 C C . LEU A 1 87 ? 6.359 0.846 -3.140 1.00 94.81 87 LEU A C 1
ATOM 663 O O . LEU A 1 87 ? 5.614 1.585 -2.507 1.00 94.81 87 LEU A O 1
ATOM 667 N N . CYS A 1 88 ? 6.421 0.874 -4.462 1.00 96.12 88 CYS A N 1
ATOM 668 C CA . CYS A 1 88 ? 5.621 1.736 -5.316 1.00 96.12 88 CYS A CA 1
ATOM 669 C C . CYS A 1 88 ? 4.791 0.883 -6.279 1.00 96.12 88 C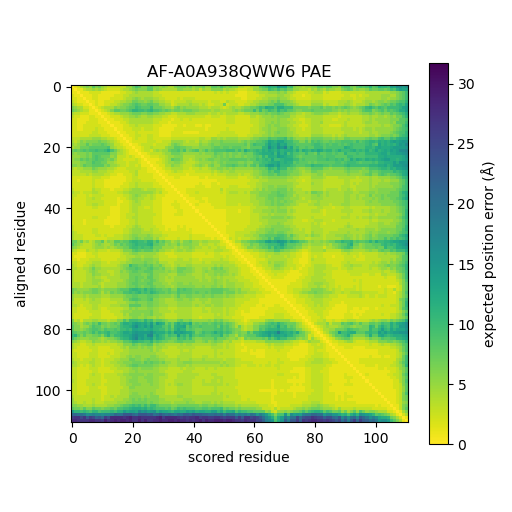YS A C 1
ATOM 671 O O . CYS A 1 88 ? 5.323 0.043 -7.004 1.00 96.12 88 CYS A O 1
ATOM 673 N N . ARG A 1 89 ? 3.477 1.099 -6.268 1.00 96.38 89 ARG A N 1
ATOM 674 C CA . ARG A 1 89 ? 2.498 0.476 -7.155 1.00 96.38 89 ARG A CA 1
ATOM 675 C C . ARG A 1 89 ? 2.369 1.287 -8.436 1.00 96.38 89 ARG A C 1
ATOM 677 O O . ARG A 1 89 ? 2.086 2.481 -8.383 1.00 96.38 89 ARG A O 1
ATOM 684 N N . PHE A 1 90 ? 2.494 0.606 -9.563 1.00 96.19 90 PHE A N 1
ATOM 685 C CA . PHE A 1 90 ? 2.205 1.080 -10.913 1.00 96.19 90 PHE A CA 1
ATOM 686 C C . PHE A 1 90 ? 1.134 0.170 -11.529 1.00 96.19 90 PHE A C 1
ATOM 688 O O . PHE A 1 90 ? 0.760 -0.847 -10.943 1.00 96.19 90 PHE A O 1
ATOM 695 N N . ALA A 1 91 ? 0.640 0.504 -12.721 1.00 94.44 91 ALA A N 1
ATOM 696 C CA . ALA A 1 91 ? -0.316 -0.359 -13.421 1.00 94.44 91 ALA A CA 1
ATOM 697 C C . ALA A 1 91 ? 0.308 -1.712 -13.815 1.00 94.44 91 ALA A C 1
ATOM 699 O O . ALA A 1 91 ? -0.389 -2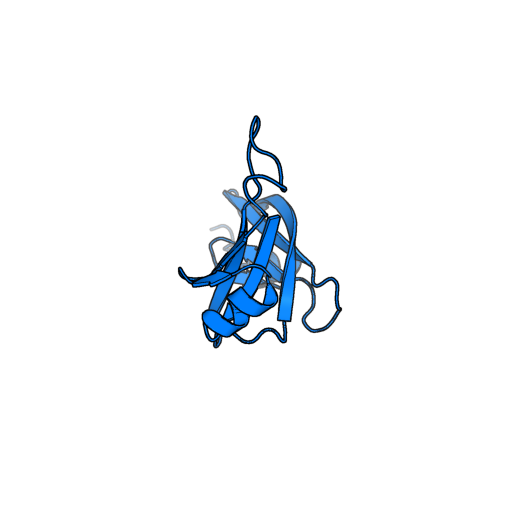.713 -13.944 1.00 94.44 91 ALA A O 1
ATOM 700 N N . GLU A 1 92 ? 1.625 -1.721 -14.006 1.00 94.69 92 GLU A N 1
ATOM 701 C CA . GLU A 1 92 ? 2.431 -2.860 -14.424 1.00 94.69 92 GLU A CA 1
ATOM 702 C C . GLU A 1 92 ? 2.826 -3.777 -13.255 1.00 94.69 92 GLU A C 1
ATOM 704 O O . GLU A 1 92 ? 3.205 -4.924 -13.481 1.00 94.69 92 GLU A O 1
ATOM 709 N N . GLY A 1 93 ? 2.735 -3.296 -12.013 1.00 95.00 93 GLY A N 1
ATOM 710 C CA . GLY A 1 93 ? 3.100 -4.062 -10.826 1.00 95.00 93 GLY A CA 1
ATOM 711 C C . GLY A 1 93 ? 3.729 -3.212 -9.730 1.00 95.00 93 GLY A C 1
ATOM 712 O O . GLY A 1 93 ? 3.553 -1.994 -9.676 1.00 95.00 93 GLY A O 1
ATOM 713 N N . TYR A 1 94 ? 4.469 -3.874 -8.846 1.00 94.94 94 TYR A N 1
ATOM 714 C CA . TYR A 1 94 ? 5.105 -3.258 -7.688 1.00 94.94 94 TYR A CA 1
ATOM 715 C C . TYR A 1 94 ? 6.622 -3.221 -7.859 1.00 94.94 94 TYR A C 1
ATOM 717 O O . TYR A 1 94 ? 7.238 -4.225 -8.210 1.00 94.94 94 TYR A O 1
ATOM 725 N N . TYR A 1 95 ? 7.217 -2.064 -7.586 1.00 95.94 95 TYR A N 1
ATOM 726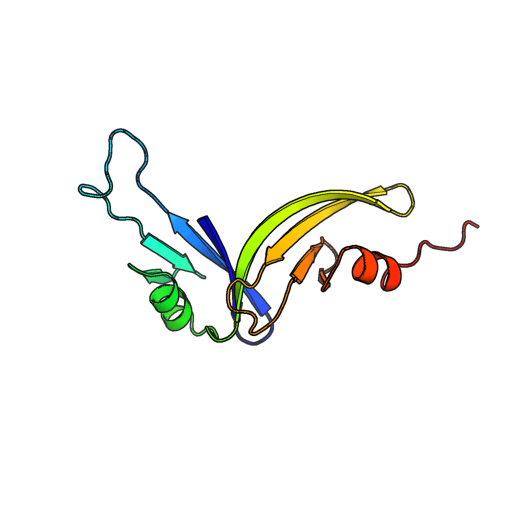 C CA . TYR A 1 95 ? 8.649 -1.807 -7.741 1.00 95.94 95 TYR A CA 1
ATOM 727 C C . TYR A 1 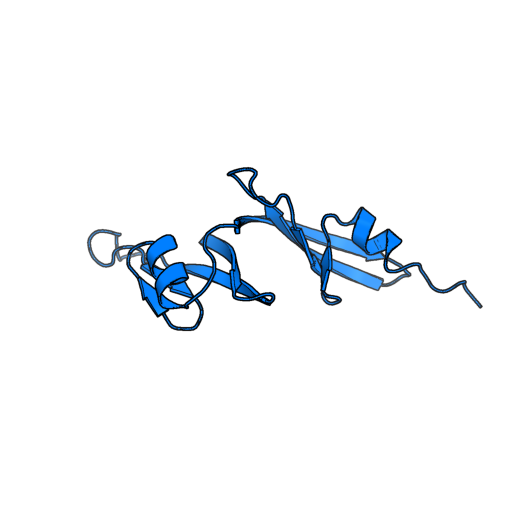95 ? 9.173 -1.052 -6.513 1.00 95.94 95 TYR A C 1
ATOM 729 O O . TYR A 1 95 ? 8.412 -0.281 -5.929 1.00 95.94 95 TYR A O 1
ATOM 737 N N . PRO A 1 96 ? 10.439 -1.216 -6.093 1.00 94.88 96 PRO A N 1
ATOM 738 C CA . PRO A 1 96 ? 10.949 -0.519 -4.904 1.00 94.88 96 PRO A CA 1
ATOM 739 C C . PRO A 1 96 ? 10.979 1.014 -5.053 1.00 94.88 96 PRO A C 1
ATOM 741 O O . PRO A 1 96 ? 10.836 1.746 -4.070 1.00 94.88 96 PRO A O 1
ATOM 744 N N . SER A 1 97 ? 11.123 1.508 -6.285 1.00 95.12 97 SER A N 1
ATOM 745 C CA . SER A 1 97 ? 11.173 2.934 -6.614 1.00 95.12 97 SER A CA 1
ATOM 746 C C . SER A 1 97 ? 10.643 3.228 -8.027 1.00 95.12 97 SER A C 1
ATOM 748 O O . SER A 1 97 ? 10.353 2.317 -8.808 1.00 95.12 97 SER A O 1
ATOM 750 N N . VAL A 1 98 ? 10.515 4.516 -8.368 1.00 95.44 98 VAL A N 1
ATOM 751 C CA . VAL A 1 98 ? 10.194 4.958 -9.739 1.00 95.44 98 VAL A CA 1
ATOM 752 C C . VAL A 1 98 ? 11.361 4.654 -10.679 1.00 95.44 98 VAL A C 1
ATOM 754 O O . VAL A 1 98 ? 11.150 4.265 -11.825 1.00 95.44 98 VAL A O 1
ATOM 757 N N . GLU A 1 99 ? 12.588 4.789 -10.191 1.00 96.12 99 GLU A N 1
ATOM 758 C CA . GLU A 1 99 ? 13.818 4.493 -10.913 1.00 96.12 99 GLU A CA 1
ATOM 759 C C . GLU A 1 99 ? 13.897 3.007 -11.292 1.00 96.12 99 GLU A C 1
ATOM 761 O O . GLU A 1 99 ? 14.204 2.686 -12.441 1.00 96.12 99 GLU A O 1
ATOM 766 N N . ASP A 1 100 ? 13.530 2.109 -10.374 1.00 97.62 100 ASP A N 1
ATOM 767 C CA . ASP A 1 100 ? 13.468 0.666 -10.641 1.00 97.62 100 ASP A CA 1
ATOM 768 C C . ASP A 1 100 ? 12.389 0.322 -11.671 1.00 97.62 100 ASP A C 1
ATOM 770 O O . ASP A 1 100 ? 12.613 -0.508 -12.553 1.00 97.62 100 ASP A O 1
ATOM 774 N N . PHE A 1 101 ? 11.231 0.991 -11.611 1.00 97.19 101 PHE A N 1
ATOM 775 C CA . PHE A 1 101 ? 10.205 0.856 -12.643 1.00 97.19 101 PHE A CA 1
ATOM 776 C C . PHE A 1 101 ? 10.743 1.268 -14.020 1.00 97.19 101 PHE A C 1
ATOM 778 O O . 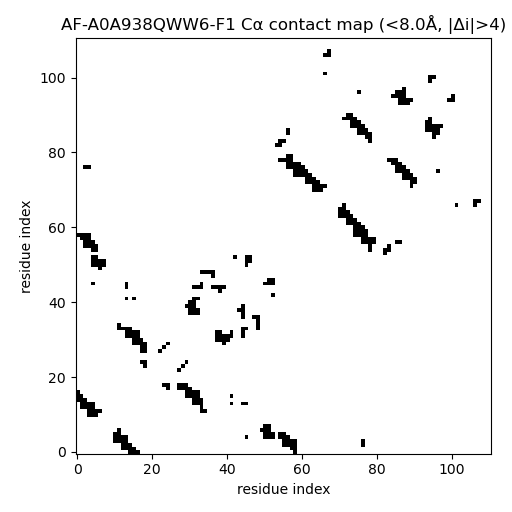PHE A 1 101 ? 10.551 0.539 -14.994 1.00 97.19 101 PHE A O 1
ATOM 785 N N . VAL A 1 102 ? 11.429 2.412 -14.113 1.00 96.62 102 VAL A N 1
ATOM 786 C CA . VAL A 1 102 ? 12.006 2.910 -15.372 1.00 96.62 102 VAL A CA 1
ATOM 787 C C . VAL A 1 102 ? 13.066 1.948 -15.909 1.00 96.62 102 VAL A C 1
ATOM 789 O O . VAL A 1 102 ? 13.075 1.670 -17.107 1.00 96.62 102 VAL A O 1
ATOM 792 N N . ALA A 1 103 ? 13.920 1.403 -15.040 1.00 96.69 103 ALA A N 1
ATOM 793 C CA . ALA A 1 103 ? 14.939 0.428 -15.420 1.00 96.69 103 ALA A CA 1
ATOM 794 C C . ALA A 1 103 ? 14.329 -0.891 -15.927 1.00 96.69 103 ALA A C 1
ATOM 796 O O . ALA A 1 103 ? 14.815 -1.457 -16.905 1.00 96.69 103 ALA A O 1
ATOM 797 N N . ALA A 1 104 ? 13.249 -1.362 -15.297 1.00 97.19 104 ALA A N 1
ATOM 798 C CA . ALA A 1 104 ? 12.545 -2.580 -15.695 1.00 97.19 104 ALA A CA 1
ATOM 799 C C . ALA A 1 104 ? 11.676 -2.407 -16.953 1.00 97.19 104 ALA A C 1
ATOM 801 O O . ALA A 1 104 ? 11.330 -3.393 -17.601 1.00 97.19 104 ALA A O 1
ATOM 802 N N . ASN A 1 105 ? 11.324 -1.168 -17.305 1.00 95.38 105 ASN A N 1
ATOM 803 C CA . ASN A 1 105 ? 10.456 -0.843 -18.433 1.00 95.38 105 ASN A CA 1
ATOM 804 C C . ASN A 1 105 ? 11.157 0.144 -19.380 1.00 95.38 105 ASN A C 1
ATOM 806 O O . ASN A 1 105 ? 10.712 1.289 -19.493 1.00 95.38 105 ASN A O 1
ATOM 810 N N . PRO A 1 106 ? 12.251 -0.250 -20.056 1.00 94.06 106 PRO A N 1
ATOM 811 C CA . PRO A 1 106 ? 12.942 0.641 -20.978 1.00 94.06 106 PRO A CA 1
ATOM 812 C C . PRO A 1 106 ? 11.998 1.097 -22.094 1.00 94.06 106 PRO A C 1
ATOM 814 O O . PRO A 1 106 ? 11.135 0.343 -22.553 1.00 94.06 106 PRO A O 1
ATOM 817 N N . CYS A 1 107 ? 12.158 2.343 -22.540 1.00 91.19 107 CYS A N 1
ATOM 818 C CA . CYS A 1 107 ? 11.400 2.805 -23.693 1.00 91.19 107 CYS A CA 1
ATOM 819 C C . CYS A 1 107 ? 11.805 2.005 -24.929 1.00 91.19 107 CYS A C 1
ATOM 821 O O . CYS A 1 107 ? 12.998 1.769 -25.113 1.00 91.19 107 CYS A O 1
ATOM 823 N N . PRO A 1 108 ? 10.842 1.599 -25.775 1.00 87.75 108 PRO A N 1
ATOM 824 C CA . PRO A 1 108 ? 11.182 0.973 -27.039 1.00 87.75 108 PRO A CA 1
ATOM 825 C C . PRO A 1 108 ? 12.072 1.929 -27.832 1.00 87.75 108 PRO A C 1
ATOM 827 O O . PRO A 1 108 ? 11.782 3.129 -27.892 1.00 87.75 108 PRO A O 1
ATOM 830 N N . ASP A 1 109 ? 13.146 1.395 -28.415 1.00 79.81 109 ASP A N 1
ATOM 831 C CA . ASP A 1 109 ? 13.992 2.153 -29.327 1.00 79.81 109 ASP A CA 1
ATOM 832 C C . ASP A 1 109 ? 13.085 2.741 -30.410 1.00 79.81 109 ASP A C 1
ATOM 834 O O . ASP A 1 109 ? 12.319 2.023 -31.057 1.00 79.81 109 ASP A O 1
ATOM 838 N N . SER A 1 110 ? 13.092 4.067 -30.535 1.00 61.00 110 SER A N 1
ATOM 839 C CA . SER A 1 110 ? 12.285 4.771 -31.525 1.00 61.00 110 SER A CA 1
ATOM 840 C C . SER A 1 110 ? 12.641 4.246 -32.914 1.00 61.00 110 SER A C 1
ATOM 842 O O . SER A 1 110 ? 13.765 4.463 -33.370 1.00 61.00 110 SER A O 1
ATOM 844 N N .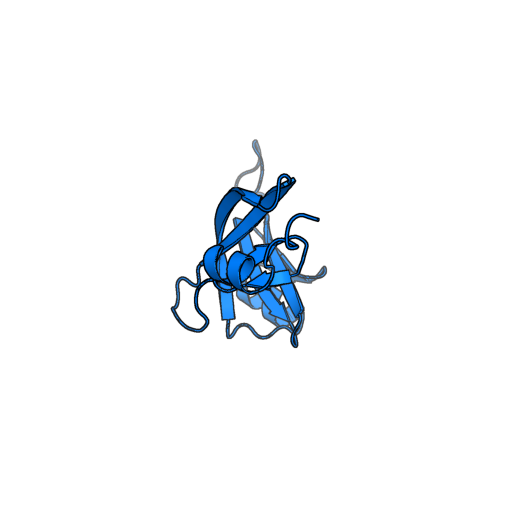 VAL A 1 111 ? 11.699 3.545 -33.547 1.00 50.50 111 VAL A N 1
ATOM 845 C CA . VAL A 1 111 ? 11.780 3.125 -34.953 1.00 50.50 111 VAL A CA 1
ATOM 846 C C . VAL A 1 111 ? 11.509 4.311 -35.867 1.00 50.50 111 VAL A C 1
ATOM 848 O O . VAL A 1 111 ? 10.570 5.081 -35.552 1.00 50.50 111 VAL A O 1
#

pLDDT: mean 91.47, std 6.89, range [50.5, 97.62]

Sequence (111 aa):
MWWLVDCNGAFDEVRQYSPLPPLTDADCPPYYELQGALAATRDEAIVAAGCDGSCVRRVDTAGSFRHCGARRGFDCYLDDDGQCGRLCRFAEGYYPSVEDFVAANPCPDSV